Protein AF-A0A7T5RPZ9-F1 (afdb_monomer)

Solvent-accessible surface area (backbone atoms only — not comparable to full-atom values): 8657 Å² total; per-residue (Å²): 89,82,41,42,57,59,44,46,48,15,48,42,42,13,28,44,35,36,76,73,71,40,56,68,60,33,7,40,4,48,3,43,44,54,33,51,52,56,55,40,62,74,71,49,81,82,80,74,78,82,73,82,70,81,82,82,82,89,78,82,96,76,72,65,59,47,70,58,64,79,35,75,47,36,46,34,91,71,92,63,72,32,23,35,60,92,90,46,66,28,41,58,67,51,31,38,69,71,38,43,58,48,33,52,88,41,32,70,57,57,51,50,52,34,35,59,58,52,68,74,56,55,71,66,47,66,24,31,59,64,45,33,43,61,68,62,42,60,79,41,36,62,61,53,17,53,53,51,18,53,50,25,56,75,68,108

pLDDT: mean 88.77, std 18.53, range [30.73, 98.81]

Secondary structure (DSSP, 8-state):
----HHHHHHHHHHHHHHHTT--HHHHHHHHHHHHHHHHHHHH---S---------S---S--SEEEETTEEEEEPSSSS--EEETTEE--HHHHIIIIIHHHGGGHHHHHHHHHHHHTTS-HHHHH-HHHIIIIIITTTHHHHHHHHHHHHHHT-

Mean predicted aligned error: 6.39 Å

Foldseek 3Di:
DFFALLLLQLLLQLLLCVLLPHDNFQSSLRSNQVSVVVVCVVVDVDDDDPPPDPDDDDDDDDDQWDAQQPDIFGADDDDDGHGDDPNDTSTPVVSCVPHVVLLDPNSVVLSVVSNVQSNVDDSVCSSDPVSCVPPRCPVCSVVSRVVSRVVSVVVD

Radius of gyration: 16.28 Å; Cα contacts (8 Å, |Δi|>4): 197; chains: 1; bounding box: 42×31×46 Å

Sequence (156 aa):
MVVKRFQVFALLQAARALTLGMPLESAHSWGLNRAIFVAAARRGFKGGGSKTGKSSGGASPEEGTYALGDDMAYRAPGKKLFFTIGSEVQDEAAFEKQVKARFGGYFPKAWKEALDYVKGFDQQTLKSKEDFFAVVYRPRRDELADAWTEAVETSA

Structure (mmCIF, N/CA/C/O backbone):
data_AF-A0A7T5RPZ9-F1
#
_entry.id   AF-A0A7T5RPZ9-F1
#
loop_
_atom_site.group_PDB
_atom_site.id
_atom_site.type_symbol
_atom_site.label_atom_id
_atom_site.label_alt_id
_atom_site.label_comp_id
_atom_site.label_asym_id
_atom_site.label_entity_id
_atom_site.label_seq_id
_atom_site.pdbx_PDB_ins_code
_atom_site.Cartn_x
_atom_site.Cartn_y
_atom_site.Cartn_z
_atom_site.occupancy
_atom_site.B_iso_or_equiv
_atom_site.auth_seq_id
_atom_site.auth_comp_id
_atom_site.auth_asym_id
_atom_site.auth_atom_id
_atom_site.pdbx_PDB_model_num
ATOM 1 N N . MET A 1 1 ? -11.001 13.902 7.814 1.00 79.88 1 MET A N 1
ATOM 2 C CA . MET A 1 1 ? -10.328 13.848 6.485 1.00 79.88 1 MET A CA 1
ATOM 3 C C . MET A 1 1 ? -10.818 12.593 5.788 1.00 79.88 1 MET A C 1
ATOM 5 O O . MET A 1 1 ? -10.844 11.566 6.439 1.00 79.88 1 MET A O 1
ATOM 9 N N . VAL A 1 2 ? -11.185 12.643 4.502 1.00 91.56 2 VAL A N 1
ATOM 10 C CA . VAL A 1 2 ? -11.769 11.464 3.830 1.00 91.56 2 VAL A CA 1
ATOM 11 C C . VAL A 1 2 ? -10.687 10.553 3.248 1.00 91.56 2 VAL A C 1
ATOM 13 O O . VAL A 1 2 ? -9.906 10.983 2.386 1.00 91.56 2 VAL A O 1
ATOM 16 N N . VAL A 1 3 ? -10.676 9.291 3.678 1.00 96.56 3 VAL A N 1
ATOM 17 C CA . VAL A 1 3 ? -9.885 8.205 3.088 1.00 96.56 3 VAL A CA 1
ATOM 18 C C . VAL A 1 3 ? -10.649 7.655 1.885 1.00 96.56 3 VAL A C 1
ATOM 20 O O . VAL A 1 3 ? -11.839 7.377 1.957 1.00 96.56 3 VAL A O 1
ATOM 23 N N . LYS A 1 4 ? -9.986 7.520 0.731 1.00 97.19 4 LYS A N 1
ATOM 24 C CA . LYS A 1 4 ? -10.620 7.013 -0.498 1.00 97.19 4 LYS A CA 1
ATOM 25 C C . LYS A 1 4 ? -10.040 5.659 -0.893 1.00 97.19 4 LYS A C 1
ATOM 27 O O . LYS A 1 4 ? -8.943 5.285 -0.483 1.00 97.19 4 LYS A O 1
ATOM 32 N N . ARG A 1 5 ? -10.715 4.986 -1.832 1.00 97.69 5 ARG A N 1
ATOM 33 C CA . ARG A 1 5 ? -10.257 3.745 -2.494 1.00 97.69 5 ARG A CA 1
ATOM 34 C C . ARG A 1 5 ? -8.802 3.784 -2.974 1.00 97.69 5 ARG A C 1
ATOM 36 O O . ARG A 1 5 ? -8.165 2.736 -3.029 1.00 97.69 5 ARG A O 1
ATOM 43 N N . PHE A 1 6 ? -8.301 4.965 -3.348 1.00 97.75 6 PHE A N 1
ATOM 44 C CA . PHE A 1 6 ? -6.905 5.175 -3.734 1.00 97.75 6 PHE A CA 1
ATOM 45 C C . PHE A 1 6 ? -5.950 4.922 -2.564 1.00 97.75 6 PHE A C 1
ATOM 47 O O . PHE A 1 6 ? -5.028 4.127 -2.705 1.00 97.75 6 PHE A O 1
ATOM 54 N N . GLN A 1 7 ? -6.191 5.551 -1.407 1.00 98.44 7 GLN A N 1
ATOM 55 C CA . GLN A 1 7 ? -5.377 5.355 -0.206 1.00 98.44 7 GLN A CA 1
ATOM 56 C C . GLN A 1 7 ? -5.454 3.910 0.282 1.00 98.44 7 GLN A C 1
ATOM 58 O O . GLN A 1 7 ? -4.423 3.338 0.620 1.00 98.44 7 GLN A O 1
ATOM 63 N N . VAL A 1 8 ? -6.645 3.300 0.238 1.00 98.56 8 VAL A N 1
ATOM 64 C CA . VAL A 1 8 ? -6.818 1.883 0.590 1.00 98.56 8 VAL A CA 1
ATOM 65 C C . VAL A 1 8 ? -5.978 0.985 -0.310 1.00 98.56 8 VAL A C 1
ATOM 67 O O . VAL A 1 8 ? -5.221 0.150 0.176 1.00 98.56 8 VAL A O 1
ATOM 70 N N . PHE A 1 9 ? -6.057 1.181 -1.627 1.00 98.50 9 PHE A N 1
ATOM 71 C CA . PHE A 1 9 ? -5.283 0.373 -2.563 1.00 98.50 9 PHE A CA 1
ATOM 72 C C . PHE A 1 9 ? -3.774 0.579 -2.392 1.00 98.50 9 PHE A C 1
ATOM 74 O O . PHE A 1 9 ? -3.031 -0.399 -2.386 1.00 98.50 9 PHE A O 1
ATOM 81 N N . ALA A 1 10 ? -3.327 1.826 -2.203 1.00 98.69 10 ALA A N 1
ATOM 82 C CA . ALA A 1 10 ? -1.919 2.137 -1.980 1.00 98.69 10 ALA A CA 1
ATOM 83 C C . ALA A 1 10 ? -1.380 1.464 -0.710 1.00 98.69 10 ALA A C 1
ATOM 85 O O . ALA A 1 10 ? -0.315 0.849 -0.746 1.00 98.69 10 ALA A O 1
ATOM 86 N N . LEU A 1 11 ? -2.127 1.538 0.396 1.00 98.62 11 LEU A N 1
ATOM 87 C CA . LEU A 1 11 ? -1.707 0.977 1.677 1.00 98.62 11 LEU A CA 1
ATOM 88 C C . LEU A 1 11 ? -1.681 -0.556 1.648 1.00 98.62 11 LEU A C 1
ATOM 90 O O . LEU A 1 11 ? -0.706 -1.156 2.094 1.00 98.62 11 LEU A O 1
ATOM 94 N N . LEU A 1 12 ? -2.695 -1.195 1.056 1.00 98.75 12 LEU A N 1
ATOM 95 C CA . LEU A 1 12 ? -2.726 -2.654 0.921 1.00 98.75 12 LEU A CA 1
ATOM 96 C C . LEU A 1 12 ? -1.643 -3.177 -0.037 1.00 98.75 12 LEU A C 1
ATOM 98 O O . LEU A 1 12 ? -1.045 -4.213 0.235 1.00 98.75 12 LEU A O 1
ATOM 102 N N . GLN A 1 13 ? -1.340 -2.469 -1.132 1.00 98.62 13 GLN A N 1
ATOM 103 C CA . GLN A 1 13 ? -0.228 -2.836 -2.022 1.00 98.62 13 GLN A CA 1
ATOM 104 C C . GLN A 1 13 ? 1.137 -2.662 -1.344 1.00 98.62 13 GLN A C 1
ATOM 106 O O . GLN A 1 13 ? 2.030 -3.481 -1.554 1.00 98.62 13 GLN A O 1
ATOM 111 N N . ALA A 1 14 ? 1.306 -1.637 -0.504 1.00 98.81 14 ALA A N 1
ATOM 112 C CA . ALA A 1 14 ? 2.514 -1.497 0.303 1.00 98.81 14 ALA A CA 1
ATOM 113 C C . ALA A 1 14 ? 2.636 -2.639 1.324 1.00 98.81 14 ALA A C 1
ATOM 115 O O . ALA A 1 14 ? 3.687 -3.266 1.432 1.00 98.81 14 ALA A O 1
ATOM 116 N N . ALA A 1 15 ? 1.550 -2.982 2.020 1.00 98.81 15 ALA A N 1
ATOM 117 C CA . ALA A 1 15 ? 1.525 -4.110 2.949 1.00 98.81 15 ALA A CA 1
ATOM 118 C C . ALA A 1 15 ? 1.833 -5.449 2.252 1.00 98.81 15 ALA A C 1
ATOM 120 O O . ALA A 1 15 ? 2.583 -6.268 2.788 1.00 98.81 15 ALA A O 1
ATOM 121 N N . ARG A 1 16 ? 1.325 -5.648 1.028 1.00 98.62 16 ARG A N 1
ATOM 122 C CA . ARG A 1 16 ? 1.647 -6.788 0.153 1.00 98.62 16 ARG A CA 1
ATOM 123 C C . ARG A 1 16 ? 3.137 -6.850 -0.159 1.00 98.62 16 ARG A C 1
ATOM 125 O O . ARG A 1 16 ? 3.752 -7.892 0.049 1.00 98.62 16 ARG A O 1
ATOM 132 N N . ALA A 1 17 ? 3.723 -5.748 -0.623 1.00 98.50 17 ALA A N 1
ATOM 133 C CA . ALA A 1 17 ? 5.142 -5.690 -0.961 1.00 98.50 17 ALA A CA 1
ATOM 134 C C . ALA A 1 17 ? 6.036 -5.976 0.253 1.00 98.50 17 ALA A C 1
ATOM 136 O O . ALA A 1 17 ? 6.963 -6.779 0.150 1.00 98.50 17 ALA A O 1
ATOM 137 N N . LEU A 1 18 ? 5.717 -5.395 1.416 1.00 98.56 18 LEU A N 1
ATOM 138 C CA . LEU A 1 18 ? 6.453 -5.663 2.652 1.00 98.56 18 LEU A CA 1
ATOM 139 C C . LEU A 1 18 ? 6.336 -7.134 3.075 1.00 98.56 18 LEU A C 1
ATOM 141 O O . LEU A 1 18 ? 7.336 -7.762 3.412 1.00 98.56 18 LEU A O 1
ATOM 145 N N . THR A 1 19 ? 5.131 -7.708 3.008 1.00 98.31 19 THR A N 1
ATOM 146 C CA . THR A 1 19 ? 4.886 -9.130 3.319 1.00 98.31 19 THR A CA 1
ATOM 147 C C . THR A 1 19 ? 5.670 -10.070 2.396 1.00 98.31 19 THR A C 1
ATOM 149 O O . THR A 1 19 ? 6.102 -11.137 2.824 1.00 98.31 19 THR A O 1
ATOM 152 N N . LEU A 1 20 ? 5.910 -9.660 1.149 1.00 97.81 20 LEU A N 1
ATOM 153 C CA . LEU A 1 20 ? 6.713 -10.396 0.169 1.00 97.81 20 LEU A CA 1
ATOM 154 C C . LEU A 1 20 ? 8.226 -10.112 0.259 1.00 97.81 20 LEU A C 1
ATOM 156 O O . LEU A 1 20 ? 8.980 -10.567 -0.599 1.00 97.81 20 LEU A O 1
ATOM 160 N N . GLY A 1 21 ? 8.684 -9.406 1.298 1.00 96.62 21 GLY A N 1
ATOM 161 C CA . GLY A 1 21 ? 10.107 -9.226 1.607 1.00 96.62 21 GLY A CA 1
ATOM 162 C C . GLY A 1 21 ? 10.727 -7.923 1.101 1.00 96.62 21 GLY A C 1
ATOM 163 O O . GLY A 1 21 ? 11.941 -7.749 1.196 1.00 96.62 21 GLY A O 1
ATOM 164 N N . MET A 1 22 ? 9.929 -6.990 0.576 1.00 96.31 22 MET A N 1
ATOM 165 C CA . MET A 1 22 ? 10.430 -5.676 0.178 1.00 96.31 22 MET A CA 1
ATOM 166 C C . MET A 1 22 ? 10.729 -4.803 1.415 1.00 96.31 22 MET A C 1
ATOM 168 O O . MET A 1 22 ? 9.915 -4.780 2.336 1.00 96.31 22 MET A O 1
ATOM 172 N N . PRO A 1 23 ? 11.838 -4.034 1.457 1.00 97.38 23 PRO A N 1
ATOM 173 C CA . PRO A 1 23 ? 12.091 -3.077 2.539 1.00 97.38 23 PRO A CA 1
ATOM 174 C C . PRO A 1 23 ? 10.960 -2.049 2.689 1.00 97.38 23 PRO A C 1
ATOM 176 O O . PRO A 1 23 ? 10.330 -1.684 1.700 1.00 97.38 23 PRO A O 1
ATOM 179 N N . LEU A 1 24 ? 10.732 -1.532 3.902 1.00 98.06 24 LEU A N 1
ATOM 180 C CA . LEU A 1 24 ? 9.579 -0.673 4.221 1.00 98.06 24 LEU A CA 1
ATOM 181 C C . LEU A 1 24 ? 9.413 0.534 3.278 1.00 98.06 24 LEU A C 1
ATOM 183 O O . LEU A 1 24 ? 8.346 0.703 2.695 1.00 98.06 24 LEU A O 1
ATOM 187 N N . GLU A 1 25 ? 10.460 1.344 3.090 1.00 97.50 25 GLU A N 1
ATOM 188 C CA . GLU A 1 25 ? 10.388 2.524 2.208 1.00 97.50 25 GLU A CA 1
ATOM 189 C C . GLU A 1 25 ? 10.110 2.124 0.747 1.00 97.50 25 GLU A C 1
ATOM 191 O O . GLU A 1 25 ? 9.346 2.768 0.028 1.00 97.50 25 GLU A O 1
ATOM 196 N N . SER A 1 26 ? 10.705 1.017 0.298 1.00 97.94 26 SER A N 1
ATOM 197 C CA . SER A 1 26 ? 10.460 0.458 -1.032 1.00 97.94 26 SER A CA 1
ATOM 198 C C . SER A 1 26 ? 9.018 -0.033 -1.171 1.00 97.94 26 SER A C 1
ATOM 200 O O . SER A 1 26 ? 8.389 0.183 -2.204 1.00 97.94 26 SER A O 1
ATOM 202 N N . ALA A 1 27 ? 8.457 -0.633 -0.123 1.00 98.56 27 ALA A N 1
ATOM 203 C CA . ALA A 1 27 ? 7.081 -1.104 -0.102 1.00 98.56 27 ALA A CA 1
ATOM 204 C C . ALA A 1 27 ? 6.080 0.060 -0.183 1.00 98.56 27 ALA A C 1
ATOM 206 O O . ALA A 1 27 ? 5.121 -0.007 -0.953 1.00 98.56 27 ALA A O 1
ATOM 207 N N . HIS A 1 28 ? 6.326 1.163 0.530 1.00 98.69 28 HIS A N 1
ATOM 208 C CA . HIS A 1 28 ? 5.551 2.397 0.372 1.00 98.69 28 HIS A CA 1
ATOM 209 C C . HIS A 1 28 ? 5.633 2.939 -1.059 1.00 98.69 28 HIS A C 1
ATOM 211 O O . HIS A 1 28 ? 4.600 3.220 -1.676 1.00 98.69 28 HIS A O 1
ATOM 217 N N . SER A 1 29 ? 6.845 2.999 -1.619 1.00 98.44 29 SER A N 1
ATOM 218 C CA . SER A 1 29 ? 7.068 3.389 -3.012 1.00 98.44 29 SER A CA 1
ATOM 219 C C . SER A 1 29 ? 6.246 2.536 -3.983 1.00 98.44 29 SER A C 1
ATOM 221 O O . SER A 1 29 ? 5.555 3.066 -4.858 1.00 98.44 29 SER A O 1
ATOM 223 N N . TRP A 1 30 ? 6.256 1.212 -3.793 1.00 98.56 30 TRP A N 1
ATOM 224 C CA . TRP A 1 30 ? 5.487 0.262 -4.595 1.00 98.56 30 TRP A CA 1
ATOM 225 C C . TRP A 1 30 ? 3.985 0.526 -4.487 1.00 98.56 30 TRP A C 1
ATOM 227 O O . TRP A 1 30 ? 3.301 0.668 -5.502 1.00 98.56 30 TRP A O 1
ATOM 237 N N . GLY A 1 31 ? 3.474 0.642 -3.260 1.00 98.50 31 GLY A N 1
ATOM 238 C CA . GLY A 1 31 ? 2.056 0.860 -2.997 1.00 98.50 31 GLY A CA 1
ATOM 239 C C . GLY A 1 31 ? 1.510 2.117 -3.670 1.00 98.50 31 GLY A C 1
ATOM 240 O O . GLY A 1 31 ? 0.504 2.053 -4.385 1.00 98.50 31 GLY A O 1
ATOM 241 N N . LEU A 1 32 ? 2.207 3.248 -3.519 1.00 98.62 32 LEU A N 1
ATOM 242 C CA . LEU A 1 32 ? 1.837 4.496 -4.193 1.00 98.62 32 LEU A CA 1
ATOM 243 C C . LEU A 1 32 ? 1.889 4.351 -5.717 1.00 98.62 32 LEU A C 1
ATOM 245 O O . LEU A 1 32 ? 0.944 4.733 -6.410 1.00 98.62 32 LEU A O 1
ATOM 249 N N . ASN A 1 33 ? 2.965 3.761 -6.238 1.00 98.19 33 ASN A N 1
ATOM 250 C CA . ASN A 1 33 ? 3.153 3.568 -7.669 1.00 98.19 33 ASN A CA 1
ATOM 251 C C . ASN A 1 33 ? 2.000 2.759 -8.292 1.00 98.19 33 ASN A C 1
ATOM 253 O O . ASN A 1 33 ? 1.395 3.194 -9.273 1.00 98.19 33 ASN A O 1
ATOM 257 N N . ARG A 1 34 ? 1.617 1.624 -7.695 1.00 97.75 34 ARG A N 1
ATOM 258 C CA . ARG A 1 34 ? 0.497 0.808 -8.195 1.00 97.75 34 ARG A CA 1
ATOM 259 C C . ARG A 1 34 ? -0.837 1.551 -8.141 1.00 97.75 34 ARG A C 1
ATOM 261 O O . ARG A 1 34 ? -1.635 1.437 -9.073 1.00 97.75 34 ARG A O 1
ATOM 268 N N . ALA A 1 35 ? -1.079 2.348 -7.101 1.00 97.75 35 ALA A N 1
ATOM 269 C CA . ALA A 1 35 ? -2.298 3.146 -6.997 1.00 97.75 35 ALA A CA 1
ATOM 270 C C . ALA A 1 35 ? -2.401 4.230 -8.074 1.00 97.75 35 ALA A C 1
ATOM 272 O O . ALA A 1 35 ? -3.462 4.377 -8.689 1.00 97.75 35 ALA A O 1
ATOM 273 N N . ILE A 1 36 ? -1.305 4.938 -8.359 1.00 96.75 36 ILE A N 1
ATOM 274 C CA . ILE A 1 36 ? -1.256 5.924 -9.446 1.00 96.75 36 ILE A CA 1
ATOM 275 C C . ILE A 1 36 ? -1.441 5.233 -10.800 1.00 96.75 36 ILE A C 1
ATOM 277 O O . ILE A 1 36 ? -2.250 5.693 -11.606 1.00 96.75 36 ILE A O 1
ATOM 281 N N . PHE A 1 37 ? -0.764 4.105 -11.038 1.00 95.06 37 PHE A N 1
ATOM 282 C CA . PHE A 1 37 ? -0.878 3.353 -12.290 1.00 95.06 37 PHE A CA 1
ATOM 283 C C . PHE A 1 37 ? -2.328 2.936 -12.580 1.00 95.06 37 PHE A C 1
ATOM 285 O O . PHE A 1 37 ? -2.848 3.203 -13.664 1.00 95.06 37 PHE A O 1
ATOM 292 N N . VAL A 1 38 ? -3.020 2.350 -11.596 1.00 92.44 38 VAL A N 1
ATOM 293 C CA . VAL A 1 38 ? -4.429 1.947 -11.742 1.00 92.44 38 VAL A CA 1
ATOM 294 C C . VAL A 1 38 ? -5.346 3.159 -11.929 1.00 92.44 38 VAL A C 1
ATOM 296 O O . VAL A 1 38 ? -6.280 3.106 -12.733 1.00 92.44 38 VAL A O 1
ATOM 299 N N . ALA A 1 39 ? -5.099 4.259 -11.214 1.00 93.31 39 ALA A N 1
ATOM 300 C CA . ALA A 1 39 ? -5.875 5.487 -11.372 1.00 93.31 39 ALA A CA 1
ATOM 301 C C . ALA A 1 39 ? -5.714 6.092 -12.780 1.00 93.31 39 ALA A C 1
ATOM 303 O O . ALA A 1 39 ? -6.708 6.500 -13.387 1.00 93.31 39 ALA A O 1
ATOM 304 N N . ALA A 1 40 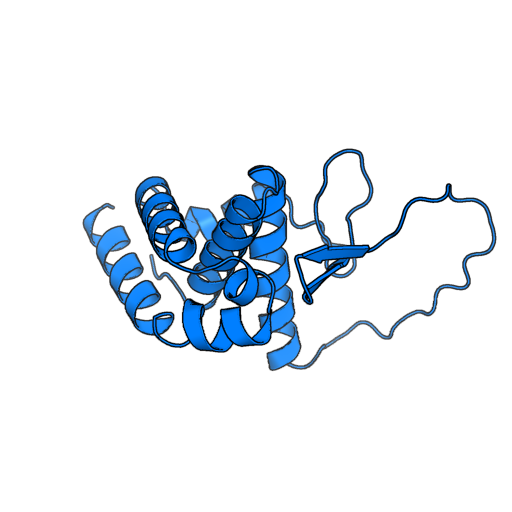? -4.492 6.096 -13.320 1.00 90.19 40 ALA A N 1
ATOM 305 C CA . ALA A 1 40 ? -4.190 6.566 -14.668 1.00 90.19 40 ALA A CA 1
ATOM 306 C C . ALA A 1 40 ? -4.822 5.669 -15.744 1.00 90.19 40 ALA A C 1
ATOM 308 O O . ALA A 1 40 ? -5.488 6.176 -16.648 1.00 90.19 40 ALA A O 1
ATOM 309 N N . ALA A 1 41 ? -4.706 4.344 -15.605 1.00 87.12 41 ALA A N 1
ATOM 310 C CA . ALA A 1 41 ? -5.278 3.381 -16.547 1.00 87.12 41 ALA A CA 1
ATOM 311 C C . ALA A 1 41 ? -6.801 3.548 -16.707 1.00 87.12 41 ALA A C 1
ATOM 313 O O . ALA A 1 41 ? -7.326 3.456 -17.813 1.00 87.12 41 ALA A O 1
ATOM 314 N N . ARG A 1 42 ? -7.517 3.869 -15.620 1.00 82.88 42 ARG A N 1
ATOM 315 C CA . ARG A 1 42 ? -8.975 4.096 -15.642 1.00 82.88 42 ARG A CA 1
ATOM 316 C C . ARG A 1 42 ? -9.397 5.407 -16.300 1.00 82.88 42 ARG A C 1
ATOM 318 O O . ARG A 1 42 ? -10.507 5.494 -16.812 1.00 82.88 42 ARG A O 1
ATOM 325 N N . ARG A 1 43 ? -8.552 6.439 -16.258 1.00 76.25 43 ARG A N 1
ATOM 326 C CA . ARG A 1 43 ? -8.854 7.763 -16.831 1.00 76.25 43 ARG A CA 1
ATOM 327 C C . ARG A 1 43 ? -8.513 7.844 -18.328 1.00 76.25 43 ARG A C 1
ATOM 329 O O . ARG A 1 43 ? -8.830 8.847 -18.965 1.00 76.25 43 ARG A O 1
ATOM 336 N N . GLY A 1 44 ? -7.882 6.797 -18.868 1.00 64.12 44 GLY A N 1
ATOM 337 C CA . GLY A 1 44 ? -7.140 6.837 -20.123 1.00 64.12 44 GLY A CA 1
ATOM 338 C C . GLY A 1 44 ? -5.816 7.570 -19.907 1.00 64.12 44 GLY A C 1
ATOM 339 O O . GLY A 1 44 ? -5.793 8.648 -19.311 1.00 64.12 44 GLY A O 1
ATOM 340 N N . PHE A 1 45 ? -4.704 6.997 -20.373 1.00 58.50 45 PHE A N 1
ATOM 341 C CA . PHE A 1 45 ? -3.394 7.648 -20.304 1.00 58.50 45 PHE A CA 1
ATOM 342 C C . PHE A 1 45 ? -3.411 8.935 -21.149 1.00 58.50 45 PHE A C 1
ATOM 344 O O . PHE A 1 45 ? -3.152 8.924 -22.350 1.00 58.50 45 PHE A O 1
ATOM 351 N N . LYS A 1 46 ? -3.773 10.064 -20.531 1.00 50.91 46 LYS A N 1
ATOM 352 C CA . LYS A 1 46 ? -3.763 11.386 -21.160 1.00 50.91 46 LYS A CA 1
ATOM 353 C C . LYS A 1 46 ? -2.341 11.939 -21.089 1.00 50.91 46 LYS A C 1
ATOM 355 O O . LYS A 1 46 ? -1.974 12.590 -20.120 1.00 50.91 46 LYS A O 1
ATOM 360 N N . GLY A 1 47 ? -1.566 11.675 -22.137 1.00 44.69 47 GLY A N 1
ATOM 361 C CA . GLY A 1 47 ? -0.273 12.316 -22.367 1.00 44.69 47 GLY A CA 1
ATOM 362 C C . GLY A 1 47 ? 0.918 11.428 -22.026 1.00 44.69 47 GLY A C 1
ATOM 363 O O . GLY A 1 47 ? 1.134 11.051 -20.881 1.00 44.69 47 GLY A O 1
ATOM 364 N N . GLY A 1 48 ? 1.700 11.132 -23.060 1.00 41.66 48 GLY A N 1
ATOM 365 C CA . GLY A 1 48 ? 2.933 10.363 -22.970 1.00 41.66 48 GLY A CA 1
ATOM 366 C C . G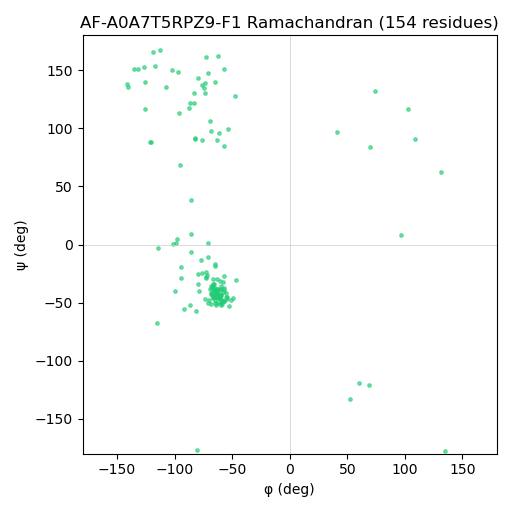LY A 1 48 ? 2.962 9.271 -24.020 1.00 41.66 48 GLY A C 1
ATOM 367 O O . GLY A 1 48 ? 2.975 8.092 -23.683 1.00 41.66 48 GLY A O 1
ATOM 368 N N . GLY A 1 49 ? 2.949 9.659 -25.301 1.00 36.09 49 GLY A N 1
ATOM 369 C CA . GLY A 1 49 ? 3.384 8.746 -26.350 1.00 36.09 49 GLY A CA 1
ATOM 370 C C . GLY A 1 49 ? 4.708 8.130 -25.913 1.00 36.09 49 GLY A C 1
ATOM 371 O O . GLY A 1 49 ? 5.611 8.853 -25.486 1.00 36.09 49 GLY A O 1
ATOM 372 N N . SER A 1 50 ? 4.780 6.802 -25.954 1.00 39.47 50 SER A N 1
ATOM 373 C CA . SER A 1 50 ? 6.022 6.071 -25.760 1.00 39.47 50 SER A CA 1
ATOM 374 C C . SER A 1 50 ? 7.030 6.638 -26.751 1.00 39.47 50 SER A C 1
ATOM 376 O O . SER A 1 50 ? 6.993 6.324 -27.940 1.00 39.47 50 SER A O 1
ATOM 378 N N . LYS A 1 51 ? 7.913 7.532 -26.293 1.00 40.31 51 LYS A N 1
ATOM 379 C CA . LYS A 1 51 ? 9.169 7.723 -26.993 1.00 40.31 51 LYS A CA 1
ATOM 380 C C . LYS A 1 51 ? 9.910 6.425 -26.754 1.00 40.31 51 LYS A C 1
ATOM 382 O O . LYS A 1 51 ? 10.504 6.227 -25.698 1.00 40.31 51 LYS A O 1
ATOM 387 N N . THR A 1 52 ? 9.835 5.542 -27.740 1.00 41.44 52 THR A N 1
ATOM 388 C CA . THR A 1 52 ? 10.822 4.498 -27.972 1.00 41.44 52 THR A CA 1
ATOM 389 C C . THR A 1 52 ? 12.156 5.227 -28.137 1.00 41.44 52 THR A C 1
ATOM 391 O O . THR A 1 52 ? 12.534 5.667 -29.221 1.00 41.44 52 THR A O 1
ATOM 394 N N . GLY A 1 53 ? 12.798 5.510 -27.006 1.00 35.88 53 GLY A N 1
ATOM 395 C CA . GLY A 1 53 ? 14.091 6.155 -26.939 1.00 35.88 53 GLY A CA 1
ATOM 396 C C . GLY A 1 53 ? 15.112 5.175 -27.476 1.00 35.88 53 GLY A C 1
ATOM 397 O O . GLY A 1 53 ? 15.431 4.178 -26.838 1.00 35.88 53 GLY A O 1
ATOM 398 N N . LYS A 1 54 ? 15.589 5.451 -28.684 1.00 40.97 54 LYS A N 1
ATOM 399 C CA . LYS A 1 54 ? 16.775 4.838 -29.261 1.00 40.97 54 LYS A CA 1
ATOM 400 C C . LYS A 1 54 ? 17.957 5.211 -28.354 1.00 40.97 54 LYS A C 1
ATOM 402 O O . LYS A 1 54 ? 18.480 6.315 -28.458 1.00 40.97 54 LYS A O 1
ATOM 407 N N . SER A 1 55 ? 18.331 4.336 -27.424 1.00 36.47 55 SER A N 1
ATOM 408 C CA . SER A 1 55 ? 19.489 4.550 -26.551 1.00 36.47 55 SER A CA 1
ATOM 409 C C . SER A 1 55 ? 20.763 4.147 -27.287 1.00 36.47 55 SER A C 1
ATOM 411 O O . SER A 1 55 ? 21.182 2.994 -27.262 1.00 36.47 55 SER A O 1
ATOM 413 N N . SER A 1 56 ? 21.375 5.110 -27.969 1.00 34.19 56 SER A N 1
ATOM 414 C CA . SER A 1 56 ? 22.791 5.073 -28.328 1.00 34.19 56 SER A CA 1
ATOM 415 C C . SER A 1 56 ? 23.607 5.680 -27.183 1.00 34.19 56 SER A C 1
ATOM 417 O O . SER A 1 56 ? 23.459 6.868 -26.909 1.00 34.19 56 SER A O 1
ATOM 419 N N . GLY A 1 57 ? 24.483 4.883 -26.564 1.00 30.73 57 GLY A N 1
ATOM 420 C CA . GLY A 1 57 ? 25.605 5.378 -25.755 1.00 30.73 57 GLY A CA 1
ATOM 421 C C . GLY A 1 57 ? 25.492 5.182 -24.239 1.00 30.73 57 GLY A C 1
ATOM 422 O O . GLY A 1 57 ? 25.031 6.068 -23.536 1.00 30.73 57 GLY A O 1
ATOM 423 N N . GLY A 1 58 ? 26.007 4.044 -23.756 1.00 35.12 58 GLY A N 1
ATOM 424 C CA . GLY A 1 58 ? 26.653 3.894 -22.442 1.00 35.12 58 GLY A CA 1
ATOM 425 C C . GLY A 1 58 ? 25.785 3.995 -21.182 1.00 35.12 58 GLY A C 1
ATOM 426 O O . GLY A 1 58 ? 25.804 5.018 -20.506 1.00 35.12 58 GLY A O 1
ATOM 427 N N . ALA A 1 59 ? 25.136 2.897 -20.783 1.00 35.38 59 ALA A N 1
ATOM 428 C CA . ALA A 1 59 ? 24.660 2.700 -19.411 1.00 35.38 59 ALA A CA 1
ATOM 429 C C . ALA A 1 59 ? 24.884 1.240 -18.975 1.00 35.38 59 ALA A C 1
ATOM 431 O O . ALA A 1 59 ? 24.644 0.317 -19.751 1.00 35.38 59 ALA A O 1
ATOM 432 N N . SER A 1 60 ? 25.389 1.055 -17.753 1.00 40.12 60 SER A N 1
ATOM 433 C CA . SER A 1 60 ? 25.706 -0.243 -17.133 1.00 40.12 60 SER A CA 1
ATOM 434 C C . SER A 1 60 ? 24.485 -1.172 -16.936 1.00 40.12 60 SER A C 1
ATOM 436 O O . SER A 1 60 ? 23.351 -0.696 -16.939 1.00 40.12 60 SER A O 1
ATOM 438 N N . PRO A 1 61 ? 24.696 -2.489 -16.720 1.00 44.09 61 PRO A N 1
ATOM 439 C CA . PRO A 1 61 ? 23.744 -3.559 -17.063 1.00 44.09 61 PRO A CA 1
ATOM 440 C C . PRO A 1 61 ? 22.637 -3.921 -16.038 1.00 44.09 61 PRO A C 1
ATOM 442 O O . PRO A 1 61 ? 22.313 -5.098 -15.929 1.00 44.09 61 PRO A O 1
ATOM 445 N N . GLU A 1 62 ? 22.008 -2.982 -15.313 1.00 46.00 62 GLU A N 1
ATOM 446 C CA . GLU A 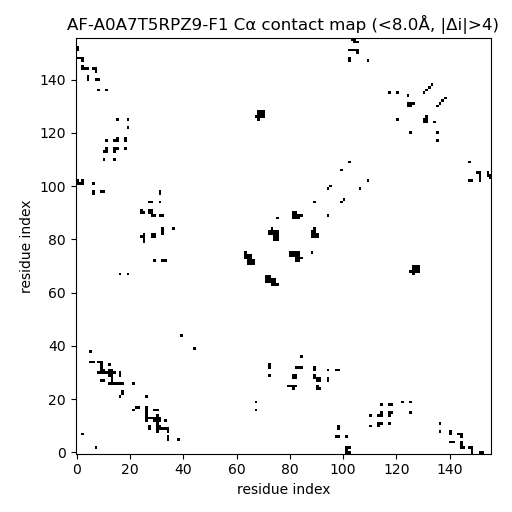1 62 ? 20.914 -3.322 -14.363 1.00 46.00 62 GLU A CA 1
ATOM 447 C C . GLU A 1 62 ? 19.564 -2.625 -14.650 1.00 46.00 62 GLU A C 1
ATOM 449 O O . GLU A 1 62 ? 19.246 -1.556 -14.136 1.00 46.00 62 GLU A O 1
ATOM 454 N N . GLU A 1 63 ? 18.773 -3.288 -15.501 1.00 56.75 63 GLU A N 1
ATOM 455 C CA . GLU A 1 63 ? 17.325 -3.556 -15.381 1.00 56.75 63 GLU A CA 1
ATOM 456 C C . GLU A 1 63 ? 16.386 -2.446 -14.854 1.00 56.75 63 GLU A C 1
ATOM 458 O O . GLU A 1 63 ? 16.121 -2.301 -13.660 1.00 56.75 63 GLU A O 1
ATOM 463 N N . GLY A 1 64 ? 15.750 -1.727 -15.787 1.00 80.88 64 GLY A N 1
ATOM 464 C CA . GLY A 1 64 ? 14.796 -0.644 -15.511 1.00 80.88 64 GLY A CA 1
ATOM 465 C C . GLY A 1 64 ? 13.431 -1.054 -14.934 1.00 80.88 64 GLY A C 1
ATOM 466 O O . GLY A 1 64 ? 12.600 -0.177 -14.706 1.00 80.88 64 GLY A O 1
ATOM 467 N N . THR A 1 65 ? 13.169 -2.340 -14.680 1.00 88.50 65 THR A N 1
ATOM 468 C CA . THR A 1 65 ? 11.892 -2.847 -14.139 1.00 88.50 65 THR A CA 1
ATOM 469 C C . THR A 1 65 ? 12.102 -3.809 -12.976 1.00 88.50 65 THR A C 1
ATOM 471 O O . THR A 1 65 ? 13.097 -4.518 -12.927 1.00 88.50 65 THR A O 1
ATOM 474 N N . TYR A 1 66 ? 11.140 -3.864 -12.060 1.00 94.25 66 TYR A N 1
ATOM 475 C CA . TYR A 1 66 ? 11.095 -4.797 -10.936 1.00 94.25 66 TYR A CA 1
ATOM 476 C C . TYR A 1 66 ? 9.773 -5.559 -10.956 1.00 94.25 66 TYR A C 1
ATOM 478 O O . TYR A 1 66 ? 8.725 -4.949 -11.194 1.00 94.25 66 TYR A O 1
ATOM 486 N N . ALA A 1 67 ? 9.825 -6.856 -10.664 1.00 94.88 67 ALA A N 1
ATOM 487 C CA . ALA A 1 67 ? 8.655 -7.717 -10.580 1.00 94.88 67 ALA A CA 1
ATOM 488 C C . ALA A 1 67 ? 8.337 -8.085 -9.125 1.00 94.88 67 ALA A C 1
ATOM 490 O O . ALA A 1 67 ? 9.221 -8.469 -8.362 1.00 94.88 67 ALA A O 1
ATOM 491 N N . LEU A 1 68 ? 7.059 -8.010 -8.760 1.00 95.06 68 LEU A N 1
ATOM 492 C CA . LEU A 1 68 ? 6.525 -8.511 -7.496 1.00 95.06 68 LEU A CA 1
ATOM 493 C C . LEU A 1 68 ? 5.460 -9.564 -7.816 1.00 95.06 68 LEU A C 1
ATOM 495 O O . LEU A 1 68 ? 4.281 -9.247 -7.982 1.00 95.06 68 LEU A O 1
ATOM 499 N N . GLY A 1 69 ? 5.902 -10.815 -7.949 1.00 95.19 69 GLY A N 1
ATOM 500 C CA . GLY A 1 69 ? 5.081 -11.869 -8.540 1.00 95.19 69 GLY A CA 1
ATOM 501 C C . GLY A 1 69 ? 4.877 -11.618 -10.036 1.00 95.19 69 GLY A C 1
ATOM 502 O O . GLY A 1 69 ? 5.861 -11.539 -10.766 1.00 95.19 69 GLY A O 1
ATOM 503 N N . ASP A 1 70 ? 3.629 -11.481 -10.483 1.00 94.62 70 ASP A N 1
ATOM 504 C CA . ASP A 1 70 ? 3.266 -11.194 -11.885 1.00 94.62 70 ASP A CA 1
ATOM 505 C C . ASP A 1 70 ? 2.966 -9.699 -12.170 1.00 94.62 70 ASP A C 1
ATOM 507 O O . ASP A 1 70 ? 2.552 -9.333 -13.277 1.00 94.62 70 ASP A O 1
ATOM 511 N N . ASP A 1 71 ? 3.158 -8.826 -11.173 1.00 95.50 71 ASP A N 1
ATOM 512 C CA . ASP A 1 71 ? 3.040 -7.368 -11.286 1.00 95.50 71 ASP A CA 1
ATOM 513 C C . ASP A 1 71 ? 4.423 -6.741 -11.500 1.00 95.50 71 ASP A C 1
ATOM 515 O O . ASP A 1 71 ? 5.428 -7.238 -10.992 1.00 95.50 71 ASP A O 1
ATOM 519 N N . MET A 1 72 ? 4.487 -5.629 -12.233 1.00 94.69 72 MET A N 1
ATOM 520 C CA . MET A 1 72 ? 5.749 -5.012 -12.649 1.00 94.69 72 MET A CA 1
ATOM 521 C C . MET A 1 72 ? 5.711 -3.484 -12.601 1.00 94.69 72 MET A C 1
ATOM 523 O O . MET A 1 72 ? 4.748 -2.852 -13.046 1.00 94.69 72 MET A O 1
ATOM 527 N N . ALA A 1 73 ? 6.790 -2.871 -12.115 1.00 95.00 73 ALA A N 1
ATOM 528 C CA . ALA A 1 73 ? 6.956 -1.419 -12.063 1.00 95.00 73 ALA A CA 1
ATOM 529 C C . ALA A 1 73 ? 8.349 -0.992 -12.535 1.00 95.00 73 ALA A C 1
ATOM 531 O O . ALA A 1 73 ? 9.322 -1.725 -12.369 1.00 95.00 73 ALA A O 1
ATOM 532 N N . TYR A 1 74 ? 8.454 0.215 -13.095 1.00 94.81 74 TYR A N 1
ATOM 533 C CA . TYR A 1 74 ? 9.746 0.787 -13.465 1.00 94.81 74 TYR A CA 1
ATOM 534 C C . TYR A 1 74 ? 10.500 1.249 -12.224 1.00 94.81 74 TYR A C 1
ATOM 536 O O . TYR A 1 74 ? 9.925 1.919 -11.361 1.00 94.81 74 TYR A O 1
ATOM 544 N N . ARG A 1 75 ? 11.788 0.915 -12.148 1.00 94.69 75 ARG A N 1
ATOM 545 C CA . ARG A 1 75 ? 12.673 1.365 -11.073 1.00 94.69 75 ARG A CA 1
ATOM 546 C C . ARG A 1 75 ? 13.069 2.820 -11.309 1.00 94.69 75 ARG A C 1
ATOM 548 O O . ARG A 1 75 ? 13.373 3.221 -12.430 1.00 94.69 75 ARG A O 1
ATOM 555 N N . ALA A 1 76 ? 13.063 3.610 -10.244 1.00 92.06 76 ALA A N 1
ATOM 556 C CA . ALA A 1 76 ? 13.671 4.928 -10.255 1.00 92.06 76 ALA A CA 1
ATOM 557 C C . ALA A 1 76 ? 15.206 4.793 -10.299 1.00 92.06 76 ALA A C 1
ATOM 559 O O . ALA A 1 76 ? 15.751 3.850 -9.718 1.00 92.06 76 ALA A O 1
ATOM 560 N N . PRO A 1 77 ? 15.919 5.724 -10.953 1.00 86.44 77 PRO A N 1
ATOM 561 C CA . PRO A 1 77 ? 17.373 5.752 -10.895 1.00 86.44 77 PRO A CA 1
ATOM 562 C C . PRO A 1 77 ? 17.845 6.040 -9.463 1.00 86.44 77 PRO A C 1
ATOM 564 O O . PRO A 1 77 ? 17.281 6.886 -8.770 1.00 86.44 77 PRO A O 1
ATOM 567 N N . GLY A 1 78 ? 18.907 5.364 -9.025 1.00 85.62 78 GLY A N 1
ATOM 568 C CA . GLY A 1 78 ? 19.515 5.579 -7.711 1.00 85.62 78 GLY A CA 1
ATOM 569 C C . GLY A 1 78 ? 19.846 4.283 -6.974 1.00 85.62 78 GLY A C 1
ATOM 570 O O . GLY A 1 78 ? 19.667 3.185 -7.491 1.00 85.62 78 GLY A O 1
ATOM 571 N N . LYS A 1 79 ? 20.363 4.424 -5.747 1.00 85.25 79 LYS A N 1
ATOM 572 C CA . LYS A 1 79 ? 20.772 3.286 -4.903 1.00 85.25 79 LYS A CA 1
ATOM 573 C C . LYS A 1 79 ? 19.599 2.608 -4.191 1.00 85.25 79 LYS A C 1
ATOM 575 O O . LYS A 1 79 ? 19.644 1.407 -3.952 1.00 85.25 79 LYS A O 1
ATOM 580 N N . LYS A 1 80 ? 18.577 3.379 -3.806 1.00 91.06 80 LYS A N 1
ATOM 581 C CA . LYS A 1 80 ? 17.385 2.849 -3.131 1.00 91.06 80 LYS A CA 1
ATOM 582 C C . LYS A 1 80 ? 16.443 2.221 -4.157 1.00 91.06 80 LYS A C 1
ATOM 584 O O . LYS A 1 80 ? 16.278 2.749 -5.254 1.00 91.06 80 LYS A O 1
ATOM 589 N N . LEU A 1 81 ? 15.792 1.120 -3.784 1.00 94.38 81 LEU A N 1
ATOM 590 C CA . LEU A 1 81 ? 14.746 0.509 -4.601 1.00 94.38 81 LEU A CA 1
ATOM 591 C C . LEU A 1 81 ? 13.457 1.330 -4.473 1.00 94.38 81 LEU A C 1
ATOM 593 O O . LEU A 1 81 ? 12.647 1.078 -3.587 1.00 94.38 81 LEU A O 1
ATOM 597 N N . PHE A 1 82 ? 13.287 2.317 -5.346 1.00 96.69 82 PHE A N 1
ATOM 598 C CA . PHE A 1 82 ? 12.040 3.063 -5.521 1.00 96.69 82 PHE A CA 1
ATOM 599 C C . PHE A 1 82 ? 11.505 2.889 -6.936 1.00 96.69 82 PHE A C 1
ATOM 601 O O . PHE A 1 82 ? 12.214 2.425 -7.832 1.00 96.69 82 PHE A O 1
ATOM 608 N N . PHE A 1 83 ? 10.249 3.273 -7.135 1.00 96.69 83 PHE A N 1
ATOM 609 C CA . PHE A 1 83 ? 9.540 3.112 -8.397 1.00 96.69 83 PHE A CA 1
ATOM 610 C C . PHE A 1 83 ? 9.142 4.455 -8.993 1.00 96.69 83 PHE A C 1
ATOM 612 O O . PHE A 1 83 ? 8.942 5.440 -8.283 1.00 96.69 83 PHE A O 1
ATOM 619 N N . THR A 1 84 ? 8.999 4.490 -10.314 1.00 95.44 84 THR A N 1
ATOM 620 C CA . THR A 1 84 ? 8.653 5.699 -11.067 1.00 95.44 84 THR A CA 1
ATOM 621 C C . THR A 1 84 ? 7.444 5.475 -11.973 1.00 95.44 84 THR A C 1
ATOM 623 O O . THR A 1 84 ? 7.168 4.352 -12.406 1.00 95.44 84 THR A O 1
ATOM 626 N N . ILE A 1 85 ? 6.708 6.551 -12.249 1.00 91.81 85 ILE A N 1
ATOM 627 C CA . ILE A 1 85 ? 5.746 6.643 -13.353 1.00 91.81 85 ILE A CA 1
ATOM 628 C C . ILE A 1 85 ? 6.133 7.869 -14.173 1.00 91.81 85 ILE A C 1
ATOM 630 O O . ILE A 1 85 ? 6.116 8.992 -13.673 1.00 91.81 85 ILE A O 1
ATOM 634 N N . GLY A 1 86 ? 6.509 7.653 -15.435 1.00 88.12 86 GLY A N 1
ATOM 635 C CA . GLY A 1 86 ? 7.105 8.709 -16.250 1.00 88.12 86 GLY A CA 1
ATOM 636 C C . GLY A 1 86 ? 8.397 9.220 -15.606 1.00 88.12 86 GLY A C 1
ATOM 637 O O . GLY A 1 86 ? 9.341 8.455 -15.416 1.00 88.12 86 GLY A O 1
ATOM 638 N N . SER A 1 87 ? 8.422 10.507 -15.260 1.00 85.94 87 SER A N 1
ATOM 639 C CA . SER A 1 87 ? 9.564 11.168 -14.613 1.00 85.94 87 SER A CA 1
ATOM 640 C C . SER A 1 87 ? 9.390 11.359 -13.102 1.00 85.94 87 SER A C 1
ATOM 642 O O . SER A 1 87 ? 10.274 11.923 -12.463 1.00 85.94 87 SER A O 1
ATOM 644 N N . GLU A 1 88 ? 8.270 10.914 -12.525 1.00 92.75 88 GLU A N 1
ATOM 645 C CA . GLU A 1 88 ? 7.967 11.116 -11.108 1.00 92.75 88 GLU A CA 1
ATOM 646 C C . GLU A 1 88 ? 8.354 9.896 -10.269 1.00 92.75 88 GLU A C 1
ATOM 648 O O . GLU A 1 88 ? 7.734 8.828 -10.358 1.00 92.75 88 GLU A O 1
ATOM 653 N N . VAL A 1 89 ? 9.356 10.088 -9.407 1.00 95.69 89 VAL A N 1
ATOM 654 C CA . VAL A 1 89 ? 9.765 9.109 -8.395 1.00 95.69 89 VAL A CA 1
ATOM 655 C C . VAL A 1 89 ? 8.733 9.078 -7.271 1.00 95.69 89 VAL A C 1
ATO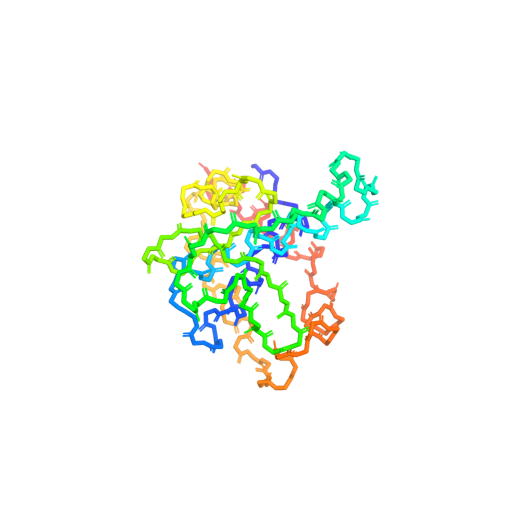M 657 O O . VAL A 1 89 ? 8.360 10.110 -6.722 1.00 95.69 89 VAL A O 1
ATOM 660 N N . GLN A 1 90 ? 8.288 7.877 -6.916 1.00 97.06 90 GLN A N 1
ATOM 661 C CA . GLN A 1 90 ? 7.320 7.646 -5.849 1.00 97.06 90 GLN A CA 1
ATOM 662 C C . GLN A 1 90 ? 8.067 7.312 -4.560 1.00 97.06 90 GLN A C 1
ATOM 664 O O . GLN A 1 90 ? 8.087 6.163 -4.143 1.00 97.06 90 GLN A O 1
ATOM 669 N N . ASP A 1 91 ? 8.773 8.275 -3.981 1.00 96.12 91 ASP A N 1
ATOM 670 C CA . ASP 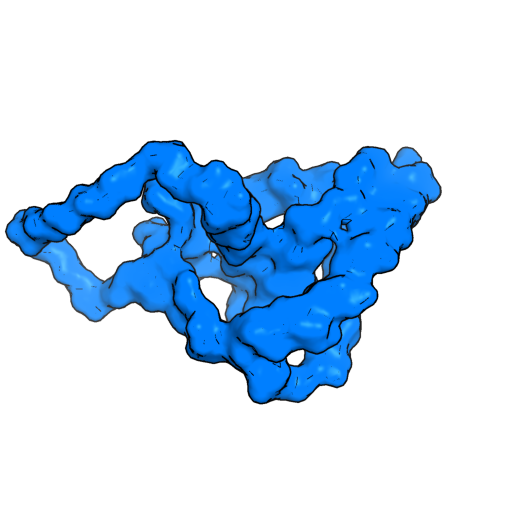A 1 91 ? 9.560 8.065 -2.762 1.00 96.12 91 ASP A CA 1
ATOM 671 C C . ASP A 1 91 ? 8.705 8.100 -1.477 1.00 96.12 91 ASP A C 1
ATOM 673 O O . ASP A 1 91 ? 7.476 8.222 -1.502 1.00 96.12 91 ASP A O 1
ATOM 677 N N . GLU A 1 92 ? 9.373 7.976 -0.328 1.00 97.12 92 GLU A N 1
ATOM 678 C CA . GLU A 1 92 ? 8.731 8.006 0.989 1.00 97.12 92 GLU A CA 1
ATOM 679 C C . GLU A 1 92 ? 7.985 9.327 1.250 1.00 97.12 92 GLU A C 1
ATOM 681 O O . GLU A 1 92 ? 6.883 9.316 1.800 1.00 97.12 92 GLU A O 1
ATOM 686 N N . ALA A 1 93 ? 8.536 10.463 0.807 1.00 97.25 93 ALA A N 1
ATOM 687 C CA . ALA A 1 93 ? 7.914 11.775 0.978 1.00 97.25 93 ALA A CA 1
ATOM 688 C C . ALA A 1 93 ? 6.650 11.917 0.111 1.00 97.25 93 ALA A C 1
ATOM 690 O O . ALA A 1 93 ? 5.635 12.467 0.552 1.00 97.25 93 ALA A O 1
ATOM 691 N N . ALA A 1 94 ? 6.670 11.372 -1.108 1.00 97.62 94 ALA A N 1
ATOM 692 C CA . ALA A 1 94 ? 5.499 11.294 -1.970 1.00 97.62 94 ALA A CA 1
ATOM 693 C C . ALA A 1 94 ? 4.401 10.417 -1.345 1.00 97.62 94 ALA A C 1
ATOM 695 O O . ALA A 1 94 ? 3.227 10.808 -1.350 1.00 97.62 94 ALA A O 1
ATOM 696 N N . PHE A 1 95 ? 4.769 9.269 -0.764 1.00 98.31 95 PHE A N 1
ATOM 697 C CA . PHE A 1 95 ? 3.833 8.399 -0.048 1.00 98.31 95 PHE A CA 1
ATOM 698 C C . PHE A 1 95 ? 3.237 9.097 1.177 1.00 98.31 95 PHE A C 1
ATOM 700 O O . PHE A 1 95 ? 2.024 9.041 1.394 1.00 98.31 95 PHE A O 1
ATOM 707 N N . GLU A 1 96 ? 4.051 9.817 1.947 1.00 97.56 96 GLU A N 1
ATOM 708 C CA . GLU A 1 96 ? 3.576 10.595 3.086 1.00 97.56 96 GLU A CA 1
ATOM 709 C C . GLU A 1 96 ? 2.539 11.639 2.668 1.00 97.56 96 GLU A C 1
ATOM 711 O O . GLU A 1 96 ? 1.420 11.652 3.184 1.00 97.56 96 GLU A O 1
ATOM 716 N N . LYS A 1 97 ? 2.863 12.444 1.655 1.00 97.31 97 LYS A N 1
ATOM 717 C CA . LYS A 1 97 ? 1.991 13.510 1.154 1.00 97.31 97 LYS A CA 1
ATOM 718 C C . LYS A 1 97 ? 0.667 12.993 0.581 1.00 97.31 97 LYS A C 1
ATOM 720 O O . LYS A 1 97 ? -0.371 13.630 0.761 1.00 97.31 97 LYS A O 1
ATOM 725 N N . GLN A 1 98 ? 0.686 11.879 -0.154 1.00 96.94 98 GLN A N 1
ATOM 726 C CA . GLN A 1 98 ? -0.487 11.393 -0.899 1.00 96.94 98 GLN A CA 1
ATOM 727 C C . GLN A 1 98 ? -1.329 10.366 -0.130 1.00 96.94 98 GLN A C 1
ATOM 729 O O . GLN A 1 98 ? -2.544 10.266 -0.356 1.00 96.94 98 GLN A O 1
ATOM 734 N N . VAL A 1 99 ? -0.691 9.605 0.763 1.00 97.94 99 VAL A N 1
ATOM 735 C CA . VAL A 1 99 ? -1.305 8.497 1.500 1.00 97.94 99 VAL A CA 1
ATOM 736 C C . VAL A 1 99 ? -1.333 8.801 2.990 1.00 97.94 99 VAL A C 1
ATOM 738 O O . VAL A 1 99 ? -2.425 9.026 3.511 1.00 97.94 99 VAL A O 1
ATOM 741 N N . LYS A 1 100 ? -0.178 8.869 3.672 1.00 97.44 100 LYS A N 1
ATOM 742 C CA . LYS A 1 100 ? -0.136 8.980 5.148 1.00 97.44 100 LYS A CA 1
ATOM 743 C C . LYS A 1 100 ? -0.880 10.206 5.668 1.00 97.44 100 LYS A C 1
ATOM 745 O O . LYS A 1 100 ? -1.643 10.095 6.623 1.00 97.44 100 LYS A O 1
ATOM 750 N N . ALA A 1 101 ? -0.741 11.345 4.994 1.00 96.31 101 ALA A N 1
ATOM 751 C CA . ALA A 1 101 ? -1.394 12.594 5.372 1.00 96.31 101 ALA A CA 1
ATOM 752 C C . ALA A 1 101 ? -2.926 12.474 5.460 1.00 96.31 101 ALA A C 1
ATOM 754 O O . ALA A 1 101 ? -3.543 13.193 6.236 1.00 96.31 101 ALA A O 1
ATOM 755 N N . ARG A 1 102 ? -3.556 11.550 4.715 1.00 96.56 102 ARG A N 1
ATOM 756 C CA . ARG A 1 102 ? -5.010 11.312 4.797 1.00 96.56 102 ARG A CA 1
ATOM 757 C C . ARG A 1 102 ? -5.440 10.611 6.077 1.00 96.56 102 ARG A C 1
ATOM 759 O O . ARG A 1 102 ? -6.590 10.768 6.468 1.00 96.56 102 ARG A O 1
ATOM 766 N N . PHE A 1 103 ? -4.528 9.878 6.704 1.00 96.88 103 PHE A N 1
ATOM 767 C CA . PHE A 1 103 ? -4.760 9.178 7.961 1.00 96.88 103 PHE A CA 1
ATOM 768 C C . PHE A 1 103 ? -4.332 10.001 9.184 1.00 96.88 103 PHE A C 1
ATOM 770 O O . PHE A 1 103 ? -4.765 9.709 10.294 1.00 96.88 103 PHE A O 1
ATOM 777 N N . GLY A 1 104 ? -3.482 11.021 9.012 1.00 93.69 104 GLY A N 1
ATOM 778 C CA . GLY A 1 104 ? -2.984 11.840 10.120 1.00 93.69 104 GLY A CA 1
ATOM 779 C C . GLY A 1 104 ? -2.388 10.983 11.245 1.00 93.69 104 GLY A C 1
ATOM 780 O O . GLY A 1 104 ? -1.638 10.039 10.986 1.00 93.69 104 GLY A O 1
ATOM 781 N N . GLY A 1 105 ? -2.768 11.271 12.493 1.00 94.25 105 GLY A N 1
ATOM 782 C CA . GLY A 1 105 ? -2.336 10.506 13.670 1.00 94.25 105 GLY A CA 1
ATOM 783 C C . GLY A 1 105 ? -2.822 9.051 13.703 1.00 94.25 105 GLY A C 1
ATOM 784 O O . GLY A 1 105 ? -2.222 8.227 14.391 1.00 94.25 105 GLY A O 1
ATOM 785 N N . TYR A 1 106 ? -3.855 8.697 12.930 1.00 96.69 106 TYR A N 1
ATOM 786 C CA . TYR A 1 106 ? -4.365 7.325 12.851 1.00 96.69 106 TYR A CA 1
ATOM 787 C C . TYR A 1 106 ? -3.487 6.404 11.988 1.00 96.69 106 TYR A C 1
ATOM 789 O O . TYR A 1 106 ? -3.619 5.180 12.053 1.00 96.69 106 TYR A O 1
ATOM 797 N N . PHE A 1 107 ? -2.560 6.959 11.196 1.00 97.56 107 PHE A N 1
ATOM 798 C CA . PHE A 1 107 ? -1.763 6.190 10.236 1.00 97.56 107 PHE A CA 1
ATOM 799 C C . PHE A 1 107 ? -1.101 4.924 10.816 1.00 97.56 107 PHE A C 1
ATOM 801 O O . PHE A 1 107 ? -1.224 3.875 10.184 1.00 97.56 107 PHE A O 1
ATOM 808 N N . PRO A 1 108 ? -0.445 4.943 11.997 1.00 97.94 108 PRO A N 1
ATOM 809 C CA . PRO A 1 108 ? 0.197 3.742 12.533 1.00 97.94 108 PRO A CA 1
ATOM 810 C C . PRO A 1 108 ? -0.779 2.581 12.770 1.00 97.94 108 PRO A C 1
ATOM 812 O O . PRO A 1 108 ? -0.418 1.426 12.545 1.00 97.94 108 PRO A O 1
ATOM 815 N N . LYS A 1 109 ? -2.020 2.880 13.182 1.00 98.06 109 LYS A N 1
ATOM 816 C CA . LYS A 1 109 ? -3.072 1.873 13.378 1.00 98.06 109 LYS A CA 1
ATOM 817 C C . LYS A 1 109 ? -3.559 1.328 12.038 1.00 98.06 109 LYS A C 1
ATOM 819 O O . LYS A 1 109 ? -3.505 0.120 11.838 1.00 98.06 109 LYS A O 1
ATOM 824 N N . ALA A 1 110 ? -3.896 2.206 11.089 1.00 98.12 110 ALA A N 1
ATOM 825 C CA . ALA A 1 110 ? -4.293 1.798 9.738 1.00 98.12 110 ALA A CA 1
ATOM 826 C C . ALA A 1 110 ? -3.212 0.955 9.035 1.00 98.12 110 ALA A C 1
ATOM 828 O O . ALA A 1 110 ? -3.521 -0.029 8.365 1.00 98.12 110 ALA A O 1
ATOM 829 N N . TRP A 1 111 ? -1.931 1.299 9.212 1.00 98.62 111 TRP A N 1
ATOM 830 C CA . TRP A 1 111 ? -0.817 0.518 8.672 1.00 98.62 1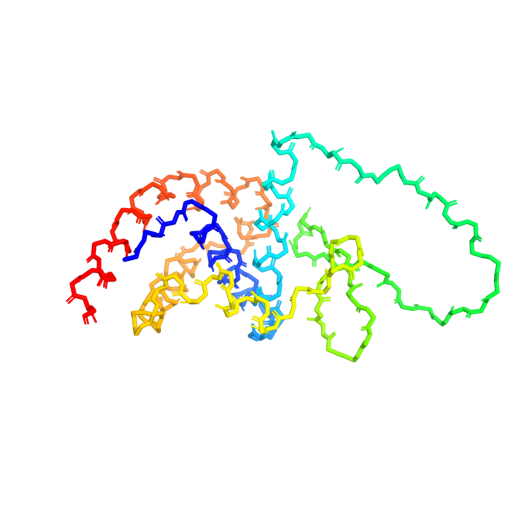11 TRP A CA 1
ATOM 831 C C . TRP A 1 111 ? -0.739 -0.881 9.281 1.00 98.62 111 TRP A C 1
ATOM 833 O O . TRP A 1 111 ? -0.583 -1.865 8.557 1.00 98.62 111 TRP A O 1
ATOM 843 N N . LYS A 1 112 ? -0.889 -0.984 10.606 1.00 98.50 112 LYS A N 1
ATOM 844 C CA . LYS A 1 112 ? -0.936 -2.272 11.298 1.00 98.50 112 LYS A CA 1
ATOM 845 C C . LYS A 1 112 ? -2.124 -3.117 10.837 1.00 98.50 112 LYS A C 1
ATOM 847 O O . LYS A 1 112 ? -1.927 -4.283 10.518 1.00 98.50 112 LYS A O 1
ATOM 852 N N . GLU A 1 113 ? -3.316 -2.536 10.736 1.00 98.44 113 GLU A N 1
ATOM 853 C CA . GLU A 1 113 ? -4.512 -3.226 10.237 1.00 98.44 113 GLU A CA 1
ATOM 854 C C . GLU A 1 113 ? -4.330 -3.733 8.802 1.00 98.44 113 GLU A C 1
ATOM 856 O O . GLU A 1 113 ? -4.666 -4.877 8.503 1.00 98.44 113 GLU A O 1
ATOM 861 N N . ALA A 1 114 ? -3.753 -2.911 7.920 1.00 98.62 114 ALA A N 1
ATOM 862 C CA . ALA A 1 114 ? -3.440 -3.302 6.550 1.00 98.62 114 ALA A CA 1
ATOM 863 C C . ALA A 1 114 ? -2.458 -4.483 6.503 1.00 98.62 114 ALA A C 1
ATOM 865 O O . ALA A 1 114 ? -2.671 -5.430 5.745 1.00 98.62 114 ALA A O 1
ATOM 866 N N . LEU A 1 115 ? -1.398 -4.446 7.317 1.00 98.56 115 LEU A N 1
ATOM 867 C CA . LEU A 1 115 ? -0.426 -5.536 7.407 1.00 98.56 115 LEU A CA 1
ATOM 868 C C . LEU A 1 115 ? -1.038 -6.818 7.961 1.00 98.56 115 LEU A C 1
ATOM 870 O O . LEU A 1 115 ? -0.820 -7.882 7.388 1.00 98.56 115 LEU A O 1
ATOM 874 N N . ASP A 1 116 ? -1.787 -6.723 9.056 1.00 98.50 116 ASP A N 1
ATOM 875 C CA . ASP A 1 116 ? -2.408 -7.877 9.701 1.00 98.50 116 ASP A CA 1
ATOM 876 C C . ASP A 1 116 ? -3.442 -8.526 8.763 1.00 98.50 116 ASP A C 1
ATOM 878 O O . ASP A 1 116 ? -3.469 -9.748 8.632 1.00 98.50 116 ASP A O 1
ATOM 882 N N . TYR A 1 117 ? -4.211 -7.719 8.023 1.00 98.44 117 TYR A N 1
ATOM 883 C CA . TYR A 1 117 ? -5.135 -8.209 6.999 1.00 98.44 117 TYR A CA 1
ATOM 884 C C . TYR A 1 117 ? -4.409 -8.927 5.852 1.00 98.44 117 TYR A C 1
ATOM 886 O O . TYR A 1 117 ? -4.757 -10.054 5.509 1.00 98.44 117 TYR A O 1
ATOM 894 N N . VAL A 1 118 ? -3.379 -8.306 5.267 1.00 98.38 118 VAL A N 1
ATOM 895 C CA . VAL A 1 118 ? -2.658 -8.871 4.113 1.00 98.38 118 VAL A CA 1
ATOM 896 C C . VAL A 1 118 ? -1.882 -10.142 4.474 1.00 98.38 118 VAL A C 1
ATOM 898 O O . VAL A 1 118 ? -1.818 -11.063 3.663 1.00 98.38 118 VAL A O 1
ATOM 901 N N . LYS A 1 119 ? -1.335 -10.236 5.690 1.00 97.81 119 LYS A N 1
ATOM 902 C CA . LYS A 1 119 ? -0.634 -11.438 6.177 1.00 97.81 119 LYS A CA 1
ATOM 903 C C . LYS A 1 119 ? -1.533 -12.666 6.326 1.00 97.81 119 LYS A C 1
ATOM 905 O O . LYS A 1 119 ? -1.008 -13.770 6.430 1.00 97.81 119 LYS A O 1
ATOM 910 N N . GLY A 1 120 ? -2.854 -12.492 6.341 1.00 97.94 120 GLY A N 1
ATOM 911 C CA . GLY A 1 120 ? -3.808 -13.600 6.381 1.00 97.94 120 GLY A CA 1
ATOM 912 C C . GLY A 1 120 ? -3.902 -14.400 5.076 1.00 97.94 120 GLY A C 1
ATOM 913 O O . GLY A 1 120 ? -4.523 -15.459 5.072 1.00 97.94 120 GLY A O 1
ATOM 914 N N . PHE A 1 121 ? -3.302 -13.919 3.983 1.00 98.31 121 PHE A N 1
ATOM 915 C CA . PHE A 1 121 ? -3.346 -14.564 2.669 1.00 98.31 121 PHE A CA 1
ATOM 916 C C . PHE A 1 121 ? -2.041 -15.303 2.351 1.00 98.31 121 PHE A C 1
ATOM 918 O O . PHE A 1 121 ? -0.955 -14.909 2.781 1.00 98.31 121 PHE A O 1
ATOM 925 N N . ASP A 1 122 ? -2.138 -16.372 1.563 1.00 97.88 122 ASP A N 1
ATOM 926 C CA . ASP A 1 122 ? -0.986 -17.165 1.143 1.00 97.88 122 ASP A CA 1
ATOM 927 C C . ASP A 1 122 ? -0.113 -16.435 0.101 1.00 97.88 122 ASP A C 1
ATOM 929 O O . ASP A 1 122 ? -0.532 -15.491 -0.577 1.00 97.88 122 ASP A O 1
ATOM 933 N N . GLN A 1 123 ? 1.132 -16.895 -0.061 1.00 96.69 123 GLN A N 1
ATOM 934 C CA . GLN A 1 123 ? 2.070 -16.259 -0.986 1.00 96.69 123 GLN A CA 1
ATOM 935 C C . GLN A 1 123 ? 1.636 -16.313 -2.455 1.00 96.69 123 GLN A C 1
ATOM 937 O O . GLN A 1 123 ? 2.037 -15.426 -3.206 1.00 96.69 123 GLN A O 1
ATOM 942 N N . GLN A 1 124 ? 0.889 -17.329 -2.897 1.00 97.06 124 GLN A N 1
ATOM 943 C CA . GLN A 1 124 ? 0.453 -17.434 -4.291 1.00 97.06 124 GLN A CA 1
ATOM 944 C C . GLN A 1 124 ? -0.593 -16.356 -4.590 1.00 97.06 124 GLN A C 1
ATOM 946 O O . GLN A 1 124 ? -0.405 -15.590 -5.538 1.00 97.06 124 GLN A O 1
ATOM 951 N N . THR A 1 125 ? -1.593 -16.208 -3.716 1.00 98.06 125 THR A N 1
ATOM 952 C CA . THR A 1 125 ? -2.575 -15.112 -3.765 1.00 98.06 125 THR A CA 1
ATOM 953 C C . THR A 1 125 ? -1.881 -13.752 -3.773 1.00 98.06 125 THR A C 1
ATOM 955 O O . THR A 1 125 ? -2.206 -12.881 -4.578 1.00 98.06 125 THR A O 1
ATOM 958 N N . LEU A 1 126 ? -0.880 -13.554 -2.909 1.00 98.19 126 LEU A N 1
ATOM 959 C CA . LEU A 1 126 ? -0.155 -12.284 -2.847 1.00 98.19 126 LEU A CA 1
ATOM 960 C C . LEU A 1 126 ? 0.775 -12.059 -4.047 1.00 98.19 126 LEU A C 1
ATOM 962 O O . LEU A 1 126 ? 1.048 -10.911 -4.382 1.00 98.19 126 LEU A O 1
ATOM 966 N N . LYS A 1 127 ? 1.278 -13.092 -4.723 1.00 97.75 127 LYS A N 1
ATOM 967 C CA . LYS A 1 127 ? 2.116 -12.927 -5.925 1.00 97.75 127 LYS A CA 1
ATOM 968 C C . LYS A 1 127 ? 1.288 -12.646 -7.182 1.00 97.75 127 LYS A C 1
ATOM 970 O O . LYS A 1 127 ? 1.802 -11.981 -8.072 1.00 97.75 127 LYS A O 1
ATOM 975 N N . SER A 1 128 ? 0.028 -13.064 -7.224 1.00 98.06 128 SER A N 1
ATOM 976 C CA . SER A 1 128 ? -0.899 -12.803 -8.330 1.00 98.06 128 SER A CA 1
ATOM 977 C C . SER A 1 128 ? -1.554 -11.423 -8.209 1.00 98.06 128 SER A C 1
ATOM 979 O O . SER A 1 128 ? -2.221 -11.108 -7.223 1.00 98.06 128 SER A O 1
ATOM 981 N N . LYS A 1 129 ? -1.384 -10.561 -9.213 1.00 96.31 129 LYS A N 1
ATOM 982 C CA . LYS A 1 129 ? -1.996 -9.224 -9.283 1.00 96.31 129 LYS A CA 1
ATOM 983 C C . LYS A 1 129 ? -3.513 -9.323 -9.391 1.00 96.31 129 LYS A C 1
ATOM 985 O O . LYS A 1 129 ? -4.226 -8.461 -8.874 1.00 96.31 129 LYS A O 1
ATOM 990 N N . GLU A 1 130 ? -3.995 -10.356 -10.077 1.00 97.06 130 GLU A N 1
ATOM 991 C CA . GLU A 1 130 ? -5.413 -10.594 -10.317 1.00 97.06 130 GLU A CA 1
ATOM 992 C C . GLU A 1 130 ? -6.081 -11.087 -9.040 1.00 97.06 130 GLU A C 1
ATOM 994 O O . GLU A 1 130 ? -7.080 -10.494 -8.622 1.00 97.06 130 GLU A O 1
ATOM 999 N N . ASP A 1 131 ? -5.476 -12.063 -8.358 1.00 98.06 131 ASP A N 1
ATOM 1000 C CA . ASP A 1 131 ? -5.998 -12.586 -7.094 1.00 98.06 131 ASP A CA 1
ATOM 1001 C C . ASP A 1 131 ? -5.883 -11.548 -5.985 1.00 98.06 131 ASP A C 1
ATOM 1003 O O . ASP A 1 131 ? -6.851 -11.311 -5.263 1.00 98.06 131 ASP A O 1
ATOM 1007 N N . PHE A 1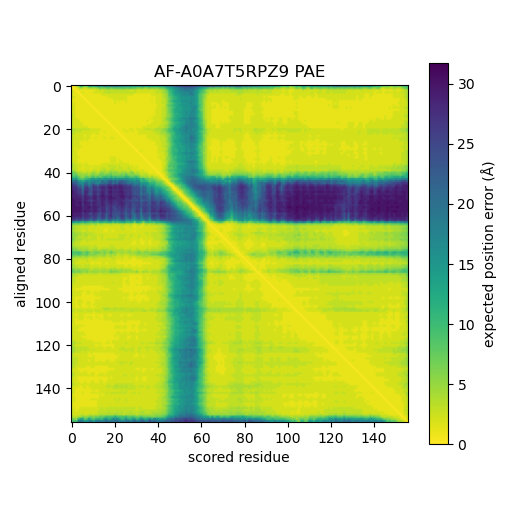 132 ? -4.765 -10.820 -5.897 1.00 98.38 132 PHE A N 1
ATOM 1008 C CA . PHE A 1 132 ? -4.662 -9.700 -4.967 1.00 98.38 132 PHE A CA 1
ATOM 1009 C C . PHE A 1 132 ? -5.790 -8.682 -5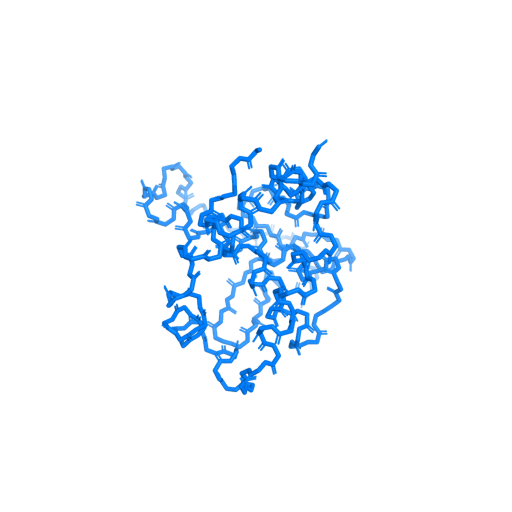.194 1.00 98.38 132 PHE A C 1
ATOM 1011 O O . PHE A 1 132 ? -6.438 -8.224 -4.248 1.00 98.38 132 PHE A O 1
ATOM 1018 N N . PHE A 1 133 ? -6.081 -8.327 -6.449 1.00 97.50 133 PHE A N 1
ATOM 1019 C CA . PHE A 1 133 ? -7.169 -7.399 -6.732 1.00 97.50 133 PHE A CA 1
ATOM 1020 C C . PHE A 1 133 ? -8.542 -7.991 -6.396 1.00 97.50 133 PHE A C 1
ATOM 1022 O O . PHE A 1 133 ? -9.369 -7.288 -5.815 1.00 97.50 133 PHE A O 1
ATOM 1029 N N . ALA A 1 134 ? -8.812 -9.236 -6.785 1.00 97.94 134 ALA A N 1
ATOM 1030 C CA . ALA A 1 134 ? -10.127 -9.861 -6.687 1.00 97.94 134 ALA A CA 1
ATOM 1031 C C . ALA A 1 134 ? -10.469 -10.349 -5.273 1.00 97.94 134 ALA A C 1
ATOM 1033 O O . ALA A 1 134 ? -11.606 -10.168 -4.843 1.00 97.94 134 ALA A O 1
ATOM 1034 N N . VAL A 1 135 ? -9.495 -10.924 -4.570 1.00 98.19 135 VAL A N 1
ATOM 1035 C CA . VAL A 1 135 ? -9.661 -11.616 -3.285 1.00 98.19 135 VAL A CA 1
ATOM 1036 C C . VAL A 1 135 ? -9.266 -10.723 -2.111 1.00 98.19 135 VAL A C 1
ATOM 1038 O O . VAL A 1 135 ? -9.963 -10.702 -1.103 1.00 98.19 135 VAL A O 1
ATOM 1041 N N . VAL A 1 136 ? -8.190 -9.939 -2.234 1.00 98.12 136 VAL A N 1
ATOM 1042 C CA . VAL A 1 136 ? -7.684 -9.130 -1.108 1.00 98.12 136 VAL A CA 1
ATOM 1043 C C . VAL A 1 136 ? -8.300 -7.734 -1.108 1.00 98.12 136 VAL A C 1
ATOM 1045 O O . VAL A 1 136 ? -8.899 -7.308 -0.121 1.00 98.12 136 VAL A O 1
ATOM 1048 N N . TYR A 1 137 ? -8.169 -6.999 -2.214 1.00 98.31 137 TYR A N 1
ATOM 1049 C CA . TYR A 1 137 ? -8.577 -5.594 -2.273 1.00 98.31 137 TYR A CA 1
ATOM 1050 C C . TYR A 1 137 ? -10.080 -5.407 -2.495 1.00 98.31 137 TYR A C 1
ATOM 1052 O O . TYR A 1 137 ? -10.744 -4.721 -1.718 1.00 98.31 137 TYR A O 1
ATOM 1060 N N . ARG A 1 138 ? -10.625 -5.959 -3.587 1.00 97.75 138 ARG A N 1
ATOM 1061 C CA . ARG A 1 138 ? -11.993 -5.669 -4.047 1.00 97.75 138 ARG A CA 1
ATOM 1062 C C . ARG A 1 138 ? -13.066 -5.918 -2.979 1.00 97.75 138 ARG A C 1
ATOM 1064 O O . ARG A 1 138 ? -13.934 -5.051 -2.897 1.00 97.75 138 ARG A O 1
ATOM 1071 N N . PRO A 1 139 ? -13.026 -6.999 -2.173 1.00 98.00 139 PRO A N 1
ATOM 1072 C CA . PRO A 1 139 ? -14.094 -7.288 -1.214 1.00 98.00 139 PRO A CA 1
ATOM 1073 C C . PRO A 1 139 ? -14.190 -6.269 -0.079 1.00 98.00 139 PRO A C 1
ATOM 1075 O O . PRO A 1 139 ? -15.281 -6.019 0.415 1.00 98.00 139 PRO A O 1
ATOM 1078 N N . ARG A 1 140 ? -13.064 -5.652 0.304 1.00 97.19 140 ARG A N 1
ATOM 1079 C CA . ARG A 1 140 ? -12.983 -4.767 1.474 1.00 97.19 140 ARG A CA 1
ATOM 1080 C C . ARG A 1 140 ? -12.680 -3.308 1.158 1.00 97.19 140 ARG A C 1
ATOM 1082 O O . ARG A 1 140 ? -12.642 -2.486 2.062 1.00 97.19 140 ARG A O 1
ATOM 1089 N N . ARG A 1 141 ? -12.451 -2.945 -0.109 1.00 97.31 141 ARG A N 1
ATOM 1090 C CA . ARG A 1 141 ? -11.986 -1.593 -0.479 1.00 97.31 141 ARG A CA 1
ATOM 1091 C C . ARG A 1 141 ? -12.900 -0.453 -0.023 1.00 97.31 141 ARG A C 1
ATOM 1093 O O . ARG A 1 141 ? -12.407 0.655 0.159 1.00 97.31 141 ARG A O 1
ATOM 1100 N N . ASP A 1 142 ? -14.205 -0.713 0.020 1.00 98.06 142 ASP A N 1
ATOM 1101 C CA . ASP A 1 142 ? -15.238 0.271 0.337 1.00 98.06 142 ASP A CA 1
ATOM 1102 C C . ASP A 1 142 ? -15.411 0.338 1.855 1.00 98.06 142 ASP A C 1
ATOM 1104 O O . ASP A 1 142 ? -15.173 1.384 2.444 1.00 98.06 142 ASP A O 1
ATOM 1108 N N . GLU A 1 143 ? -15.613 -0.820 2.486 1.00 97.75 143 GLU A N 1
ATOM 1109 C CA . GLU A 1 143 ? -15.632 -0.981 3.944 1.00 97.75 143 GLU A CA 1
ATOM 1110 C C . GLU A 1 143 ? -14.400 -0.361 4.631 1.00 97.75 143 GLU A C 1
ATOM 1112 O O . GLU A 1 143 ? -14.542 0.407 5.574 1.00 97.75 143 GLU A O 1
ATOM 1117 N N . LEU A 1 144 ? -13.185 -0.634 4.140 1.00 98.06 144 LEU A N 1
ATOM 1118 C CA . LEU A 1 144 ? -11.951 -0.062 4.693 1.00 98.06 144 LEU A CA 1
ATOM 1119 C C . LEU A 1 144 ? -11.854 1.450 4.478 1.00 98.06 144 LEU A C 1
ATOM 1121 O O . LEU A 1 144 ? -11.276 2.145 5.308 1.00 98.06 144 LEU A O 1
ATOM 1125 N N . ALA A 1 145 ? -12.370 1.971 3.360 1.00 98.06 145 ALA A N 1
ATOM 1126 C CA . ALA A 1 145 ? -12.353 3.409 3.113 1.00 98.06 145 ALA A CA 1
ATOM 1127 C C . ALA A 1 145 ? -13.275 4.140 4.096 1.00 98.06 145 ALA A C 1
ATOM 1129 O O . ALA A 1 145 ? -12.874 5.165 4.652 1.00 98.06 145 ALA A O 1
ATOM 1130 N N . ASP A 1 146 ? -14.464 3.589 4.333 1.00 97.88 146 ASP A N 1
ATOM 1131 C CA . ASP A 1 146 ? -15.449 4.146 5.258 1.00 97.88 146 ASP A CA 1
ATOM 1132 C C . ASP A 1 146 ? -14.952 4.027 6.706 1.00 97.88 146 ASP A C 1
ATOM 1134 O O . ASP A 1 146 ? -14.822 5.040 7.394 1.00 97.88 146 ASP A O 1
ATOM 1138 N N . ALA A 1 147 ? -14.537 2.826 7.126 1.00 97.62 147 ALA A N 1
ATOM 1139 C CA . ALA A 1 147 ? -14.049 2.567 8.481 1.00 97.62 147 ALA A CA 1
ATOM 1140 C C . ALA A 1 147 ? -12.826 3.424 8.842 1.00 97.62 147 ALA A C 1
ATOM 1142 O O . ALA A 1 147 ? -12.755 3.998 9.928 1.00 97.62 147 ALA A O 1
ATOM 1143 N N . TRP A 1 148 ? -11.856 3.563 7.931 1.00 98.00 148 TRP A N 1
ATOM 1144 C CA . TRP A 1 148 ? -10.697 4.419 8.189 1.00 98.00 148 TRP A CA 1
ATOM 1145 C C . TRP A 1 148 ? -11.027 5.907 8.126 1.00 98.00 148 TRP A C 1
ATOM 1147 O O . TRP A 1 148 ? -10.359 6.686 8.799 1.00 98.00 148 TRP A O 1
ATOM 1157 N N . TH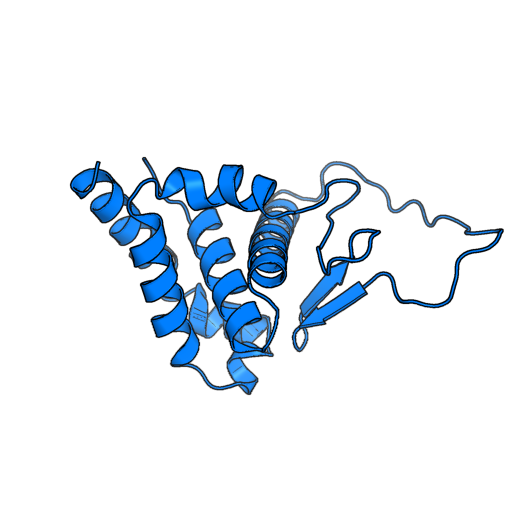R A 1 149 ? -12.037 6.322 7.357 1.00 97.75 149 THR A N 1
ATOM 1158 C CA . THR A 1 149 ? -12.510 7.714 7.392 1.00 97.75 149 THR A CA 1
ATOM 1159 C C . THR A 1 149 ? -13.100 8.040 8.762 1.00 97.75 149 THR A C 1
ATOM 1161 O O . THR A 1 149 ? -12.665 9.006 9.387 1.00 97.75 149 THR A O 1
ATOM 1164 N N . GLU A 1 150 ? -14.001 7.197 9.265 1.00 96.75 150 GLU A N 1
ATOM 1165 C CA . GLU A 1 150 ? -14.620 7.356 10.587 1.00 96.75 150 GLU A CA 1
ATOM 1166 C C . GLU A 1 150 ? -13.575 7.336 11.715 1.00 96.75 150 GLU A C 1
ATOM 1168 O O . GLU A 1 150 ? -13.580 8.185 12.612 1.00 96.75 150 GLU A O 1
ATOM 1173 N N . ALA A 1 151 ? -12.610 6.416 11.642 1.00 95.75 151 ALA A N 1
ATOM 1174 C CA . ALA A 1 151 ? -11.548 6.314 12.635 1.00 95.75 151 ALA A CA 1
ATOM 1175 C C . ALA A 1 151 ? -10.630 7.548 12.652 1.00 95.75 151 ALA A C 1
ATOM 1177 O O . ALA A 1 151 ? -10.206 7.989 13.723 1.00 95.75 151 ALA A O 1
ATOM 1178 N N . VAL A 1 152 ? -10.338 8.128 11.482 1.00 95.38 152 VAL A N 1
ATOM 1179 C CA . VAL A 1 152 ? -9.570 9.377 11.368 1.00 95.38 152 VAL A CA 1
ATOM 1180 C C . VAL A 1 152 ? -10.343 10.553 11.953 1.00 95.38 152 VAL A C 1
ATOM 1182 O O . VAL A 1 152 ? -9.737 11.392 12.605 1.00 95.38 152 VAL A O 1
ATOM 1185 N N . GLU A 1 153 ? -11.655 10.626 11.737 1.00 93.06 153 GLU A N 1
ATOM 1186 C CA . GLU A 1 153 ? -12.508 11.686 12.292 1.00 93.06 153 GLU A CA 1
ATOM 1187 C C . GLU A 1 153 ? -12.649 11.583 13.811 1.00 93.06 153 GLU A C 1
ATOM 1189 O O . GLU A 1 153 ? -12.644 12.602 14.490 1.00 93.06 153 GLU A O 1
ATOM 1194 N N . THR A 1 154 ? -12.687 10.364 14.347 1.00 90.75 154 THR A N 1
ATOM 1195 C CA . THR A 1 154 ? -12.760 10.116 15.797 1.00 90.75 154 THR A CA 1
ATOM 1196 C C . THR A 1 154 ? -11.415 10.324 16.505 1.00 90.75 154 THR A C 1
ATOM 1198 O O . THR A 1 154 ? -11.371 10.567 17.708 1.00 90.75 154 THR A O 1
ATOM 1201 N N . SER A 1 155 ? -10.302 10.200 15.774 1.00 81.75 155 SER A N 1
ATOM 1202 C CA . SER A 1 155 ? -8.939 10.328 16.316 1.00 81.75 155 SER A CA 1
ATOM 1203 C C . SER A 1 155 ? -8.305 11.709 16.091 1.00 81.75 155 SER A C 1
ATOM 1205 O O . SER A 1 155 ? -7.127 11.875 16.421 1.00 81.75 155 SER A O 1
ATOM 1207 N N . ALA A 1 156 ? -9.030 12.645 15.471 1.00 66.44 156 ALA A N 1
ATOM 1208 C CA . ALA A 1 156 ? -8.591 14.014 15.182 1.00 66.44 156 ALA A CA 1
ATOM 1209 C C . ALA A 1 156 ? -8.964 14.972 16.318 1.00 66.44 156 ALA A C 1
ATOM 1211 O O . ALA A 1 156 ? -8.138 15.873 16.586 1.00 66.44 156 ALA A O 1
#